Protein AF-A0A938WCP3-F1 (afdb_monomer_lite)

Sequence (92 aa):
RWDERLLIVEDGSCRLADGTLAGVTLPLLEGARRLAAWSGEPGRAIAAATVLPRRVLGDQRSVRELLLGRPLAETLRWHGQDEGQLRWQAAA

Structure (mmCIF, N/CA/C/O backbone):
data_AF-A0A938WCP3-F1
#
_entry.id   AF-A0A938WCP3-F1
#
loop_
_atom_site.group_PDB
_atom_site.id
_atom_site.type_symbol
_atom_site.label_atom_id
_atom_site.label_alt_id
_atom_site.label_comp_id
_atom_site.label_asym_id
_atom_site.label_entity_id
_atom_site.label_seq_id
_atom_site.pdbx_PDB_ins_code
_atom_site.Cartn_x
_atom_site.Cartn_y
_atom_site.Cartn_z
_atom_site.occupancy
_atom_site.B_iso_or_equiv
_atom_site.auth_seq_id
_atom_site.auth_comp_id
_atom_site.auth_asym_id
_atom_site.auth_atom_id
_atom_site.pdbx_PDB_model_num
ATOM 1 N N . ARG A 1 1 ? -11.638 -8.456 -27.414 1.00 78.25 1 ARG A N 1
ATOM 2 C CA . ARG A 1 1 ? -10.386 -9.234 -27.570 1.00 78.25 1 ARG A CA 1
ATOM 3 C C . ARG A 1 1 ? -9.397 -8.690 -26.553 1.00 78.25 1 ARG A C 1
ATOM 5 O O . ARG A 1 1 ? -9.337 -7.474 -26.421 1.00 78.25 1 ARG A O 1
ATOM 12 N N . TRP A 1 2 ? -8.743 -9.562 -25.792 1.00 83.19 2 TRP A N 1
ATOM 13 C CA . TRP A 1 2 ? -7.749 -9.170 -24.790 1.00 83.19 2 TRP A CA 1
ATOM 14 C C . TRP A 1 2 ? -6.381 -8.970 -25.441 1.00 83.19 2 TRP A C 1
ATOM 16 O O . TRP A 1 2 ? -6.156 -9.443 -26.553 1.00 83.19 2 TRP A O 1
ATOM 26 N N . ASP A 1 3 ? -5.514 -8.224 -24.767 1.00 86.94 3 ASP A N 1
ATOM 27 C CA . ASP A 1 3 ? -4.134 -8.015 -25.196 1.00 86.94 3 ASP A CA 1
ATOM 28 C C . ASP A 1 3 ? -3.341 -9.331 -25.107 1.00 86.94 3 ASP A C 1
ATOM 30 O O . ASP A 1 3 ? -3.515 -10.098 -24.162 1.00 86.94 3 ASP A O 1
ATOM 34 N N . GLU A 1 4 ? -2.495 -9.595 -26.101 1.00 91.88 4 GLU A N 1
ATOM 35 C CA . GLU A 1 4 ? -1.692 -10.823 -26.239 1.00 91.88 4 GLU A CA 1
ATOM 36 C C . GLU A 1 4 ? -0.189 -10.544 -26.064 1.00 91.88 4 GLU A C 1
ATOM 38 O O . GLU A 1 4 ? 0.637 -11.453 -26.166 1.00 91.88 4 GLU A O 1
ATOM 43 N N . ARG A 1 5 ? 0.193 -9.283 -25.818 1.00 92.56 5 ARG A N 1
ATOM 44 C CA . ARG A 1 5 ? 1.593 -8.903 -25.606 1.00 92.56 5 ARG A CA 1
ATOM 45 C C . ARG A 1 5 ? 2.148 -9.545 -24.332 1.00 92.56 5 ARG A C 1
ATOM 47 O O . ARG A 1 5 ? 1.496 -9.566 -23.291 1.00 92.56 5 ARG A O 1
ATOM 54 N N . LEU A 1 6 ? 3.390 -10.020 -24.415 1.00 93.00 6 LEU A N 1
ATOM 55 C CA . LEU A 1 6 ? 4.120 -10.574 -23.276 1.00 93.00 6 LEU A CA 1
ATOM 56 C C . LEU A 1 6 ? 4.582 -9.464 -22.323 1.00 93.00 6 LEU A C 1
ATOM 58 O O . LEU A 1 6 ? 5.012 -8.394 -22.762 1.00 93.00 6 LEU A O 1
ATOM 62 N N . LEU A 1 7 ? 4.540 -9.762 -21.025 1.00 94.94 7 LEU A N 1
ATOM 63 C CA . LEU A 1 7 ? 5.104 -8.932 -19.964 1.00 94.94 7 LEU A CA 1
ATOM 64 C C . LEU A 1 7 ? 6.337 -9.614 -19.372 1.00 94.94 7 LEU A C 1
ATOM 66 O O . LEU A 1 7 ? 6.262 -10.743 -18.891 1.00 94.94 7 LEU A O 1
ATOM 70 N N . ILE A 1 8 ? 7.456 -8.899 -19.388 1.00 96.75 8 ILE A N 1
ATOM 71 C CA . ILE A 1 8 ? 8.694 -9.249 -18.697 1.00 96.75 8 ILE A CA 1
ATOM 72 C C . ILE A 1 8 ? 8.589 -8.686 -17.281 1.00 96.75 8 ILE A C 1
ATOM 74 O O . ILE A 1 8 ? 8.341 -7.490 -17.112 1.00 96.75 8 ILE A O 1
ATOM 78 N N . VAL A 1 9 ? 8.740 -9.538 -16.267 1.00 96.69 9 VAL A N 1
ATOM 79 C CA . VAL A 1 9 ? 8.635 -9.147 -14.856 1.00 96.69 9 VAL A CA 1
ATOM 80 C C . VAL A 1 9 ? 9.978 -9.362 -14.177 1.00 96.69 9 VAL A C 1
ATOM 82 O O . VAL A 1 9 ? 10.412 -10.497 -14.010 1.00 96.69 9 VAL A O 1
ATOM 85 N N . GLU A 1 10 ? 10.606 -8.268 -13.757 1.00 95.31 10 GLU A N 1
ATOM 86 C CA . GLU A 1 10 ? 11.925 -8.263 -13.119 1.00 95.31 10 GLU A CA 1
ATOM 87 C C . GLU A 1 10 ? 11.917 -7.270 -11.952 1.00 95.31 10 GLU A C 1
ATOM 89 O O . GLU A 1 10 ? 11.473 -6.129 -12.100 1.00 95.31 10 GLU A O 1
ATOM 94 N N . ASP A 1 11 ? 12.345 -7.716 -10.766 1.00 91.44 11 ASP A N 1
ATOM 95 C CA . ASP A 1 11 ? 12.459 -6.904 -9.540 1.00 91.44 11 ASP A CA 1
ATOM 96 C C . ASP A 1 11 ? 11.228 -6.039 -9.205 1.00 91.44 11 ASP A C 1
ATOM 98 O O . ASP A 1 11 ? 11.315 -4.925 -8.680 1.00 91.44 11 ASP A O 1
ATOM 102 N N . GLY A 1 12 ? 10.038 -6.557 -9.509 1.00 92.19 12 GLY A N 1
ATOM 103 C CA . GLY A 1 12 ? 8.775 -5.871 -9.249 1.00 92.19 12 GLY A CA 1
ATOM 104 C C . GLY A 1 12 ? 8.328 -4.894 -10.341 1.00 92.19 12 GLY A C 1
ATOM 105 O O . GLY A 1 12 ? 7.257 -4.303 -10.203 1.00 92.19 1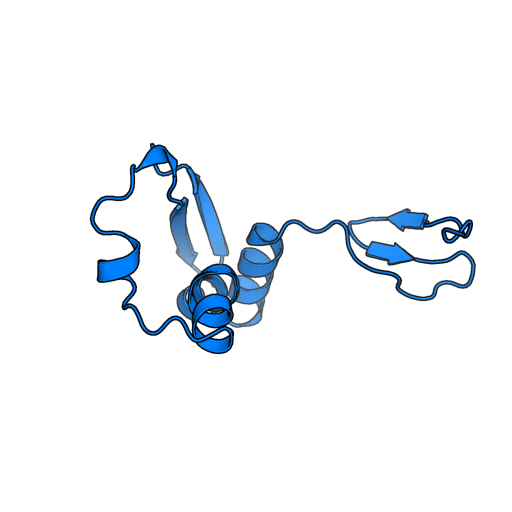2 GLY A O 1
ATOM 106 N N . SER A 1 13 ? 9.101 -4.718 -11.415 1.00 95.88 13 SER A N 1
ATOM 107 C CA . SER A 1 13 ? 8.736 -3.915 -12.588 1.00 95.88 13 SER A CA 1
ATOM 108 C C . SER A 1 13 ? 8.224 -4.807 -13.715 1.00 95.88 13 SER A C 1
ATOM 110 O O . SER A 1 13 ? 8.832 -5.830 -14.017 1.00 95.88 13 SER A O 1
ATOM 112 N N . CYS A 1 14 ? 7.138 -4.398 -14.370 1.00 97.25 14 CYS A N 1
ATOM 113 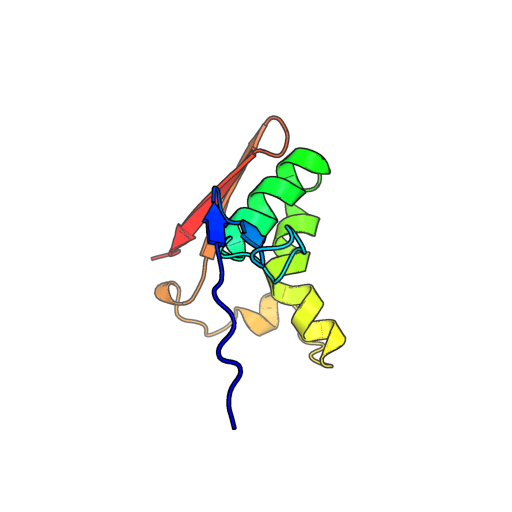C CA . CYS A 1 14 ? 6.610 -5.080 -15.549 1.00 97.25 14 CYS A CA 1
ATOM 114 C C . CYS A 1 14 ? 6.944 -4.268 -16.796 1.00 97.25 14 CYS A C 1
ATOM 116 O O . CYS A 1 14 ? 6.648 -3.072 -16.845 1.00 97.25 14 CYS A O 1
ATOM 118 N N . ARG A 1 15 ? 7.525 -4.893 -17.818 1.00 97.50 15 ARG A N 1
ATOM 119 C CA . ARG A 1 15 ? 7.886 -4.232 -19.077 1.00 97.50 15 ARG A CA 1
ATOM 120 C C . ARG A 1 15 ? 7.425 -5.025 -20.290 1.00 97.50 15 ARG A C 1
ATOM 122 O O . ARG A 1 15 ? 7.330 -6.246 -20.240 1.00 97.50 15 ARG A O 1
ATOM 129 N N . LEU A 1 16 ? 7.144 -4.327 -21.384 1.00 96.69 16 LEU A N 1
ATOM 130 C CA . LEU A 1 16 ? 6.976 -4.951 -22.697 1.00 96.69 16 LEU A CA 1
ATOM 131 C C . LEU A 1 16 ? 8.342 -5.332 -23.284 1.00 96.69 16 LEU A C 1
ATOM 133 O O . LEU A 1 16 ? 9.386 -4.906 -22.788 1.00 96.69 16 LEU A O 1
ATOM 137 N N . ALA A 1 17 ? 8.331 -6.100 -24.375 1.00 95.25 17 ALA A N 1
ATOM 138 C CA . ALA A 1 17 ? 9.548 -6.538 -25.064 1.00 95.25 17 ALA A CA 1
ATOM 139 C C . ALA A 1 17 ? 10.421 -5.380 -25.589 1.00 95.25 17 ALA A C 1
ATOM 141 O O . ALA A 1 17 ? 11.627 -5.544 -25.736 1.00 95.25 17 ALA A O 1
ATOM 142 N N . ASP A 1 18 ? 9.831 -4.209 -25.841 1.00 95.44 18 ASP A N 1
ATOM 143 C CA . ASP A 1 18 ? 10.554 -2.996 -26.246 1.00 95.44 18 ASP A CA 1
ATOM 144 C C . ASP A 1 18 ? 11.118 -2.186 -25.058 1.00 95.44 18 ASP A C 1
ATOM 146 O O . ASP A 1 18 ? 11.716 -1.129 -25.252 1.00 95.44 18 ASP A O 1
ATOM 150 N N . GLY A 1 19 ? 10.935 -2.667 -23.823 1.00 95.50 19 GLY A N 1
ATOM 151 C CA . GLY A 1 19 ? 11.394 -2.022 -22.592 1.00 95.50 19 GLY A CA 1
ATOM 152 C C . GLY A 1 19 ? 10.394 -1.046 -21.960 1.00 95.50 19 GLY A C 1
ATOM 153 O O . GLY A 1 19 ? 10.638 -0.566 -20.843 1.00 95.50 19 GLY A O 1
ATOM 154 N N . THR A 1 20 ? 9.255 -0.774 -22.607 1.00 96.31 20 THR A N 1
ATOM 155 C CA . THR A 1 20 ? 8.215 0.128 -22.082 1.00 96.31 20 THR A CA 1
ATOM 156 C C . THR A 1 20 ? 7.691 -0.366 -20.734 1.00 96.31 20 THR A C 1
ATOM 158 O O . THR A 1 20 ? 7.302 -1.526 -20.614 1.00 96.31 20 THR A O 1
ATOM 161 N N . LEU A 1 21 ? 7.636 0.509 -19.720 1.00 96.88 21 LEU A N 1
ATOM 162 C CA . LEU A 1 21 ? 7.046 0.179 -18.418 1.00 96.88 21 LEU A CA 1
ATOM 163 C C . LEU A 1 21 ? 5.531 -0.027 -18.562 1.00 96.88 21 LEU A C 1
ATOM 165 O O . LEU A 1 21 ? 4.811 0.868 -18.995 1.00 96.88 21 LEU A O 1
ATOM 169 N N . ALA A 1 22 ? 5.057 -1.197 -18.151 1.00 95.94 22 ALA A N 1
ATOM 170 C CA . ALA A 1 22 ? 3.677 -1.647 -18.289 1.00 95.94 22 ALA A CA 1
ATOM 171 C C . ALA A 1 22 ? 3.107 -2.149 -16.951 1.00 95.94 22 ALA A C 1
ATOM 173 O O . ALA A 1 22 ? 2.350 -3.116 -16.892 1.00 95.94 22 ALA A O 1
ATOM 174 N N . GLY A 1 23 ? 3.486 -1.478 -15.863 1.00 95.00 23 GLY A N 1
ATOM 175 C CA . GLY A 1 23 ? 2.999 -1.745 -14.515 1.00 95.00 23 GLY A CA 1
ATOM 176 C C . GLY A 1 23 ? 4.088 -2.219 -13.561 1.00 95.00 23 GLY A C 1
ATOM 177 O O . GLY A 1 23 ? 5.281 -2.187 -13.863 1.00 95.00 23 GLY A O 1
ATOM 178 N N . VAL A 1 24 ? 3.651 -2.636 -12.378 1.00 96.44 24 VAL A N 1
ATOM 179 C CA . VAL A 1 24 ? 4.500 -3.156 -11.306 1.00 96.44 24 VAL A CA 1
ATOM 180 C C . VAL A 1 24 ? 3.794 -4.324 -10.628 1.00 96.44 24 VAL A C 1
ATOM 182 O O . VAL A 1 24 ? 2.567 -4.351 -10.555 1.00 96.44 24 VAL A O 1
ATOM 185 N N . THR A 1 25 ? 4.565 -5.262 -10.087 1.00 95.69 25 THR A N 1
ATOM 186 C CA . THR A 1 25 ? 4.069 -6.305 -9.172 1.00 95.69 25 THR A CA 1
ATOM 187 C C . THR A 1 25 ? 4.369 -5.978 -7.708 1.00 95.69 25 THR A C 1
ATOM 189 O O . THR A 1 25 ? 4.176 -6.812 -6.824 1.00 95.69 25 THR A O 1
ATOM 192 N N . LEU A 1 26 ? 4.827 -4.752 -7.430 1.00 94.56 26 LEU A N 1
ATOM 193 C CA . LEU A 1 26 ? 5.141 -4.308 -6.080 1.00 94.56 26 LEU A CA 1
ATOM 194 C C . LEU A 1 26 ? 3.871 -4.229 -5.208 1.00 94.56 26 LEU A C 1
ATOM 196 O O . LEU A 1 26 ? 2.933 -3.514 -5.569 1.00 94.56 26 LEU A O 1
ATOM 200 N N . PRO A 1 27 ? 3.833 -4.888 -4.034 1.00 94.62 27 PRO A N 1
ATOM 201 C CA . PRO A 1 27 ? 2.697 -4.787 -3.125 1.00 94.62 27 PRO A CA 1
ATOM 202 C C . PRO A 1 27 ? 2.499 -3.363 -2.591 1.00 94.62 27 PRO A C 1
ATOM 204 O O . PRO A 1 27 ? 3.462 -2.660 -2.281 1.00 94.62 27 PRO A O 1
ATOM 207 N N . LEU A 1 28 ? 1.242 -2.963 -2.380 1.00 96.00 28 LEU A N 1
ATOM 208 C CA . LEU A 1 28 ? 0.881 -1.622 -1.899 1.00 96.00 28 LEU A CA 1
ATOM 209 C C . LEU A 1 28 ? 1.633 -1.211 -0.617 1.00 96.00 28 LEU A C 1
ATOM 211 O O . LEU A 1 28 ? 2.135 -0.091 -0.519 1.00 96.00 28 LEU A O 1
ATOM 215 N N . LEU A 1 29 ? 1.736 -2.120 0.360 1.00 96.06 29 LEU A N 1
ATOM 216 C CA . LEU A 1 29 ? 2.384 -1.835 1.647 1.00 96.06 29 LEU A CA 1
ATOM 217 C C . LEU A 1 29 ? 3.910 -1.722 1.534 1.00 96.06 29 LEU A C 1
ATOM 219 O O . LEU A 1 29 ? 4.526 -1.017 2.330 1.00 96.06 29 LEU A O 1
ATOM 223 N N . GLU A 1 30 ? 4.514 -2.352 0.525 1.00 95.69 30 GLU A N 1
ATOM 224 C CA . GLU A 1 30 ? 5.929 -2.145 0.211 1.00 95.69 30 GLU A CA 1
ATOM 225 C C . GLU A 1 30 ? 6.151 -0.760 -0.414 1.00 95.69 30 GLU A C 1
ATOM 227 O O . GLU A 1 30 ? 7.113 -0.073 -0.074 1.00 95.69 30 GLU A O 1
ATOM 232 N N . GLY A 1 31 ? 5.205 -0.281 -1.230 1.00 95.50 31 GLY A N 1
ATOM 233 C CA . GLY A 1 31 ? 5.181 1.108 -1.695 1.00 95.50 31 GLY A CA 1
ATOM 234 C C . GLY A 1 31 ? 5.157 2.119 -0.541 1.00 95.50 31 GLY A C 1
ATOM 235 O O . GLY A 1 31 ? 5.949 3.062 -0.536 1.00 95.50 31 GLY A O 1
ATOM 236 N N . ALA A 1 32 ? 4.320 1.893 0.480 1.00 96.81 32 ALA A N 1
ATOM 237 C CA . ALA A 1 32 ? 4.289 2.736 1.682 1.00 96.81 32 ALA A CA 1
ATOM 238 C C . ALA A 1 32 ? 5.633 2.725 2.432 1.00 96.81 32 ALA A C 1
ATOM 240 O O . ALA A 1 32 ? 6.115 3.770 2.866 1.00 96.81 32 ALA A O 1
ATOM 241 N N . ARG A 1 33 ? 6.272 1.556 2.543 1.00 96.00 33 ARG A N 1
ATOM 242 C CA . ARG A 1 33 ? 7.588 1.393 3.172 1.00 96.00 33 ARG A CA 1
ATOM 243 C C . ARG A 1 33 ? 8.683 2.191 2.465 1.00 96.00 33 ARG A C 1
ATOM 245 O O . ARG A 1 33 ? 9.429 2.918 3.115 1.00 96.00 33 ARG A O 1
ATOM 252 N N . ARG A 1 34 ? 8.760 2.073 1.136 1.00 95.31 34 ARG A N 1
ATOM 253 C CA . ARG A 1 34 ? 9.739 2.800 0.314 1.00 95.31 34 ARG A CA 1
ATOM 254 C C . ARG A 1 34 ? 9.501 4.303 0.370 1.00 95.31 34 ARG A C 1
ATOM 256 O O . ARG A 1 34 ? 10.448 5.057 0.555 1.00 95.31 34 ARG A O 1
ATOM 263 N N . LEU A 1 35 ? 8.239 4.732 0.291 1.00 96.25 35 LEU A N 1
ATOM 264 C CA . LEU A 1 35 ? 7.884 6.144 0.394 1.00 96.25 35 LEU A CA 1
ATOM 265 C C . LEU A 1 35 ? 8.259 6.728 1.761 1.00 96.25 35 LEU A C 1
ATOM 267 O O . LEU A 1 35 ? 8.774 7.841 1.810 1.00 96.25 35 LEU A O 1
ATOM 271 N N . ALA A 1 36 ? 8.050 5.991 2.855 1.00 95.62 36 ALA A N 1
ATOM 272 C CA . ALA A 1 36 ? 8.467 6.415 4.192 1.00 95.62 36 ALA A CA 1
ATOM 273 C C . ALA A 1 36 ? 9.988 6.621 4.274 1.00 95.62 36 ALA A C 1
ATOM 275 O O . ALA A 1 36 ? 10.428 7.673 4.727 1.00 95.62 36 ALA A O 1
ATOM 276 N N . ALA A 1 37 ? 10.772 5.668 3.761 1.00 94.62 37 ALA A N 1
ATOM 277 C CA . ALA A 1 37 ? 12.231 5.762 3.738 1.00 94.62 37 ALA A CA 1
ATOM 278 C C . ALA A 1 37 ? 12.735 6.917 2.852 1.00 94.62 37 ALA A C 1
ATOM 280 O O . ALA A 1 37 ? 13.672 7.613 3.220 1.00 94.62 37 ALA A O 1
ATOM 281 N N . TRP A 1 38 ? 12.108 7.153 1.695 1.00 94.81 38 TRP A N 1
ATOM 282 C CA . TRP A 1 38 ? 12.499 8.241 0.789 1.00 94.81 38 TRP A CA 1
ATOM 283 C C . TRP A 1 38 ? 12.124 9.627 1.306 1.00 94.81 38 TRP A C 1
ATOM 285 O O . TRP A 1 38 ? 12.851 10.586 1.070 1.00 94.81 38 TRP A O 1
ATOM 295 N N . SER A 1 39 ? 10.967 9.746 1.957 1.00 94.06 39 SER A N 1
ATOM 296 C CA . SER A 1 39 ? 10.433 11.040 2.394 1.00 94.06 39 SER A CA 1
ATOM 297 C C . SER A 1 39 ? 10.812 11.416 3.823 1.00 94.06 39 SER A C 1
ATOM 299 O O . SER A 1 39 ? 10.701 12.586 4.171 1.00 94.06 39 SER A O 1
ATOM 301 N N . GLY A 1 40 ? 11.192 10.449 4.662 1.00 92.94 40 GLY A N 1
ATOM 302 C CA . GLY A 1 40 ? 11.316 10.646 6.108 1.00 92.94 40 GLY A CA 1
ATOM 303 C C . GLY A 1 40 ? 9.970 10.827 6.827 1.00 92.94 40 GLY A C 1
ATOM 304 O O . GLY A 1 40 ? 9.951 11.117 8.017 1.00 92.94 40 GLY A O 1
ATOM 305 N N . GLU A 1 41 ? 8.839 10.633 6.137 1.00 93.88 41 GLU A N 1
ATOM 306 C CA . GLU A 1 41 ? 7.490 10.955 6.623 1.00 93.88 41 GLU A CA 1
ATOM 307 C C . GLU A 1 41 ? 6.603 9.692 6.719 1.00 93.88 41 GLU A C 1
ATOM 309 O O . GLU A 1 41 ? 5.666 9.510 5.925 1.00 93.88 41 GLU A O 1
ATOM 314 N N . PRO A 1 42 ? 6.843 8.785 7.689 1.00 94.25 42 PRO A N 1
ATOM 315 C CA . PRO A 1 42 ? 6.147 7.498 7.765 1.00 94.25 42 PRO A CA 1
ATOM 316 C C . PRO A 1 42 ? 4.626 7.645 7.905 1.00 94.25 42 PRO A C 1
ATOM 318 O O . PRO A 1 42 ? 3.872 6.904 7.275 1.00 94.25 42 PRO A O 1
ATOM 321 N N . GLY A 1 43 ? 4.152 8.640 8.663 1.00 93.88 43 GLY A N 1
ATOM 322 C CA . GLY A 1 43 ? 2.718 8.903 8.815 1.00 93.88 43 GLY A CA 1
ATOM 323 C C . GLY A 1 43 ? 2.040 9.277 7.493 1.00 93.88 43 GLY A C 1
ATOM 324 O O . GLY A 1 43 ? 0.955 8.776 7.186 1.00 93.88 43 GLY A O 1
ATOM 325 N N . ARG A 1 44 ? 2.696 10.104 6.667 1.00 95.69 44 ARG A N 1
ATOM 326 C CA . ARG A 1 44 ? 2.173 10.483 5.345 1.00 95.69 44 ARG A CA 1
ATOM 327 C C . ARG A 1 44 ? 2.208 9.311 4.372 1.00 95.69 44 ARG A C 1
ATOM 329 O O . ARG A 1 44 ? 1.259 9.143 3.608 1.00 95.69 44 ARG A O 1
ATOM 336 N N . ALA A 1 45 ? 3.244 8.479 4.437 1.00 96.81 45 ALA A N 1
ATOM 337 C CA . ALA A 1 45 ? 3.355 7.285 3.609 1.00 96.81 45 ALA A CA 1
ATOM 338 C C . ALA A 1 45 ? 2.263 6.244 3.924 1.00 96.81 45 ALA A C 1
ATOM 340 O O . ALA A 1 45 ? 1.607 5.746 3.008 1.00 96.81 45 ALA A O 1
ATOM 341 N N . ILE A 1 46 ? 1.985 5.981 5.210 1.00 96.38 46 ILE A N 1
ATOM 342 C CA . ILE A 1 46 ? 0.855 5.132 5.628 1.00 96.38 46 ILE A CA 1
ATOM 343 C C . ILE A 1 46 ? -0.463 5.728 5.129 1.00 96.38 46 ILE A C 1
ATOM 345 O O . ILE A 1 46 ? -1.302 5.011 4.579 1.00 96.38 46 ILE A O 1
ATOM 349 N N . ALA A 1 47 ? -0.654 7.040 5.293 1.00 96.38 47 ALA A N 1
ATOM 350 C CA . ALA A 1 47 ? -1.884 7.708 4.884 1.00 96.38 47 ALA A CA 1
ATOM 351 C C . ALA A 1 47 ? -2.122 7.613 3.367 1.00 96.38 47 ALA A C 1
ATOM 353 O O . ALA A 1 47 ? -3.257 7.374 2.948 1.00 96.38 47 ALA A O 1
ATOM 354 N N . ALA A 1 48 ? -1.066 7.736 2.556 1.00 97.25 48 ALA A N 1
ATOM 355 C CA . ALA A 1 48 ? -1.122 7.604 1.100 1.00 97.25 48 ALA A CA 1
ATOM 356 C C . ALA A 1 48 ? -1.603 6.219 0.640 1.00 97.25 48 ALA A C 1
ATOM 358 O O . ALA A 1 48 ? -2.343 6.128 -0.335 1.00 97.25 48 ALA A O 1
ATOM 359 N N . ALA A 1 49 ? -1.255 5.157 1.370 1.00 96.56 49 ALA A N 1
ATOM 360 C CA . ALA A 1 49 ? -1.695 3.794 1.073 1.00 96.56 49 ALA A CA 1
ATOM 361 C C . ALA A 1 49 ? -3.044 3.409 1.715 1.00 96.56 49 ALA A C 1
ATOM 363 O O . ALA A 1 49 ? -3.551 2.321 1.452 1.00 96.56 49 ALA A O 1
ATOM 364 N N . THR A 1 50 ? -3.629 4.256 2.573 1.00 95.00 50 THR A N 1
ATOM 365 C CA . THR A 1 50 ? -4.817 3.896 3.370 1.00 95.00 50 THR A CA 1
ATOM 366 C C . THR A 1 50 ? -5.947 4.917 3.261 1.00 95.00 50 THR A C 1
ATOM 368 O O . THR A 1 50 ? -6.933 4.684 2.565 1.00 95.00 50 THR A O 1
ATOM 371 N N . VAL A 1 51 ? -5.846 6.043 3.966 1.00 95.81 51 VAL A N 1
ATOM 372 C CA . VAL A 1 51 ? -6.964 6.976 4.175 1.00 95.81 51 VAL A CA 1
ATOM 373 C C . VAL A 1 51 ? -7.061 8.055 3.102 1.00 95.81 51 VAL A C 1
ATOM 375 O O . VAL A 1 51 ? -8.165 8.501 2.799 1.00 95.81 51 VAL A O 1
ATOM 378 N N . LEU A 1 52 ? -5.947 8.466 2.489 1.00 96.81 52 LEU A N 1
ATOM 379 C CA . LEU A 1 52 ? -5.970 9.507 1.456 1.00 96.81 52 LEU A CA 1
ATOM 380 C C . LEU A 1 52 ? -6.719 9.068 0.187 1.00 96.81 52 LEU A C 1
ATOM 382 O O . LEU A 1 52 ? -7.550 9.851 -0.272 1.00 96.81 52 LEU A O 1
ATOM 386 N N . PRO A 1 53 ? -6.549 7.835 -0.338 1.00 97.44 53 PRO A N 1
ATOM 387 C CA . PRO A 1 53 ? -7.346 7.375 -1.476 1.00 97.44 53 PRO A CA 1
ATOM 388 C C . PRO A 1 53 ? -8.853 7.401 -1.191 1.00 97.44 53 PRO A C 1
ATOM 390 O O . PRO A 1 53 ? -9.638 7.792 -2.047 1.00 97.44 53 PRO A O 1
ATOM 393 N N . ARG A 1 54 ? -9.270 7.063 0.037 1.00 96.19 54 ARG A N 1
ATOM 394 C CA . ARG A 1 54 ? -10.687 7.102 0.442 1.00 96.19 54 ARG A CA 1
ATOM 395 C C . ARG A 1 54 ? -11.256 8.516 0.413 1.00 96.19 54 ARG A C 1
ATOM 397 O O . ARG A 1 54 ? -12.359 8.710 -0.087 1.00 96.19 54 ARG A O 1
ATOM 404 N N . ARG A 1 55 ? -10.484 9.498 0.885 1.00 96.44 55 ARG A N 1
ATOM 405 C CA . ARG A 1 55 ? -10.873 10.917 0.854 1.00 96.44 55 ARG A CA 1
ATOM 406 C C . ARG A 1 55 ? -11.042 11.437 -0.566 1.00 96.44 55 ARG A C 1
ATOM 408 O O . ARG A 1 55 ? -12.008 12.142 -0.832 1.00 96.44 55 ARG A O 1
ATOM 415 N N . VAL A 1 56 ? -10.140 11.058 -1.476 1.00 97.62 56 VAL A N 1
ATOM 416 C CA . VAL A 1 56 ? -10.255 11.395 -2.907 1.00 97.62 56 VAL A CA 1
ATOM 417 C C . VAL A 1 56 ? -11.537 10.809 -3.507 1.00 97.62 56 VAL A C 1
ATOM 419 O O . VAL A 1 56 ? -12.171 11.447 -4.339 1.00 97.62 56 VAL A O 1
ATOM 422 N N . LEU A 1 57 ? -11.960 9.635 -3.034 1.00 97.88 57 LEU A N 1
ATOM 423 C CA . LEU A 1 57 ? -13.211 8.981 -3.429 1.00 97.88 57 LEU A CA 1
ATOM 424 C C . LEU A 1 57 ? -14.448 9.464 -2.642 1.00 97.88 57 LEU A C 1
ATOM 426 O O . LEU A 1 57 ? -15.519 8.876 -2.772 1.00 97.88 57 LEU A O 1
ATOM 430 N N . GLY A 1 58 ? -14.324 10.525 -1.839 1.00 97.62 58 GLY A N 1
ATOM 431 C CA . GLY A 1 58 ? -15.445 11.179 -1.158 1.00 97.62 58 GLY A CA 1
ATOM 432 C C . GLY A 1 58 ? -15.733 10.709 0.271 1.00 97.62 58 GLY A C 1
ATOM 433 O O . GLY A 1 58 ? -16.613 11.274 0.916 1.00 97.62 58 GLY A O 1
ATOM 434 N N . ASP A 1 59 ? -14.993 9.743 0.817 1.00 97.06 59 ASP A N 1
ATOM 435 C CA . ASP A 1 59 ? -15.167 9.302 2.207 1.00 97.06 59 ASP A CA 1
ATOM 436 C C . ASP A 1 59 ? -14.514 10.294 3.185 1.00 97.06 59 ASP A C 1
ATOM 438 O O . ASP A 1 59 ? -13.288 10.422 3.236 1.00 97.06 59 ASP A O 1
ATOM 442 N N . GLN A 1 60 ? -15.336 11.000 3.964 1.00 95.38 60 GLN A N 1
ATOM 443 C CA . GLN A 1 60 ? -14.891 12.046 4.898 1.00 95.38 60 GLN A CA 1
ATOM 444 C C . GLN A 1 60 ? -14.753 11.569 6.348 1.00 95.38 60 GLN A C 1
ATOM 446 O O . GLN A 1 60 ? -14.441 12.371 7.228 1.00 95.38 60 GLN A O 1
ATOM 451 N N . ARG A 1 61 ? -14.970 10.277 6.620 1.00 96.19 61 ARG A N 1
ATOM 452 C CA . ARG A 1 61 ? -14.815 9.732 7.973 1.00 96.19 61 ARG A CA 1
ATOM 453 C C . ARG A 1 61 ? -13.382 9.916 8.475 1.00 96.19 61 ARG A C 1
ATOM 455 O O . ARG A 1 61 ? -12.399 9.714 7.756 1.00 96.19 61 ARG A O 1
ATOM 462 N N . SER A 1 62 ? -13.257 10.272 9.745 1.00 94.94 62 SER A N 1
ATOM 463 C CA . SER A 1 62 ? -11.992 10.287 10.469 1.00 94.94 62 SER A CA 1
ATOM 464 C C . SER A 1 62 ? -11.408 8.876 10.594 1.00 94.94 62 SER A C 1
ATOM 466 O O . SER A 1 62 ? -12.108 7.868 10.503 1.00 94.94 62 SER A O 1
ATOM 468 N N . VAL A 1 63 ? -10.103 8.783 10.874 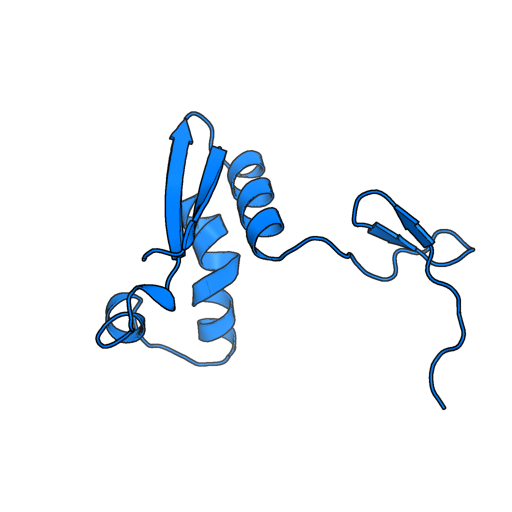1.00 92.00 63 VAL A N 1
ATOM 469 C CA . VAL A 1 63 ? -9.440 7.488 11.121 1.00 92.00 63 VAL A CA 1
ATOM 470 C C . VAL A 1 63 ? -10.116 6.733 12.266 1.00 92.00 63 VAL A C 1
ATOM 472 O O . VAL A 1 63 ? -10.304 5.525 12.180 1.00 92.00 63 VAL A O 1
ATOM 475 N N . ARG A 1 64 ? -10.538 7.450 13.315 1.00 94.50 64 ARG A N 1
ATOM 476 C CA . ARG A 1 64 ? -11.256 6.859 14.446 1.00 94.50 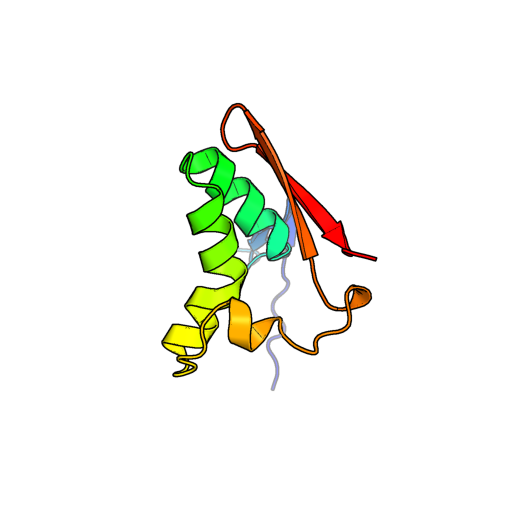64 ARG A CA 1
ATOM 477 C C . ARG A 1 64 ? -12.573 6.232 13.994 1.00 94.50 64 ARG A C 1
ATOM 479 O O . ARG A 1 64 ? -12.817 5.078 14.314 1.00 94.50 64 ARG A O 1
ATOM 486 N N . GLU A 1 65 ? -13.386 6.953 13.229 1.00 95.88 65 GLU A N 1
ATOM 487 C CA . GLU A 1 65 ? -14.661 6.436 12.708 1.00 95.88 65 GLU A CA 1
ATOM 488 C C . GLU A 1 65 ? -14.472 5.245 11.762 1.00 95.88 65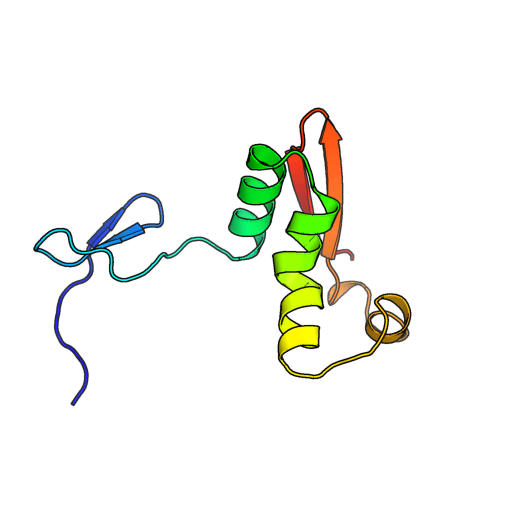 GLU A C 1
ATOM 490 O O . GLU A 1 65 ? -15.309 4.350 11.736 1.00 95.88 65 GLU A O 1
ATOM 495 N N . LEU A 1 66 ? -13.365 5.199 11.014 1.00 93.50 66 LEU A N 1
ATOM 496 C CA . LEU A 1 66 ? -13.034 4.062 10.151 1.00 93.50 66 LEU A CA 1
ATOM 497 C C . LEU A 1 66 ? -12.611 2.807 10.930 1.00 93.50 66 LEU A C 1
ATOM 499 O O . LEU A 1 66 ? -12.794 1.698 10.425 1.00 93.50 66 LEU A O 1
ATOM 503 N N . LEU A 1 67 ? -12.025 2.977 12.120 1.00 93.00 67 LEU A N 1
ATOM 504 C CA . LEU A 1 67 ? -11.508 1.886 12.952 1.00 93.00 67 LEU A CA 1
ATOM 505 C C . LEU A 1 67 ? -12.506 1.400 14.009 1.00 93.00 67 LEU A C 1
ATOM 507 O O . LEU A 1 67 ? -12.460 0.233 14.394 1.00 93.00 67 LEU A O 1
ATOM 511 N N . LEU A 1 68 ? -13.399 2.263 14.500 1.00 95.62 68 LEU A N 1
ATOM 512 C CA . LEU A 1 68 ? -14.396 1.878 15.499 1.00 95.62 68 LEU A CA 1
ATOM 513 C C . LEU A 1 68 ? -15.288 0.746 14.965 1.00 95.62 68 LEU A C 1
ATOM 515 O O . LEU A 1 68 ? -15.876 0.850 13.893 1.00 95.62 68 LEU A O 1
ATOM 519 N N . GLY A 1 69 ? -15.377 -0.346 15.729 1.00 95.12 69 GLY A N 1
ATOM 520 C CA . GLY A 1 69 ? -16.154 -1.534 15.363 1.00 95.12 69 GLY A CA 1
ATOM 521 C C . GLY A 1 69 ? -15.468 -2.485 14.375 1.00 95.12 69 GLY A C 1
ATOM 522 O O . GLY A 1 69 ? -16.055 -3.511 14.042 1.00 95.12 69 GLY A O 1
ATOM 523 N N . ARG A 1 70 ? -14.239 -2.196 13.916 1.00 95.00 70 ARG A N 1
ATOM 524 C CA . ARG A 1 70 ? -13.479 -3.119 13.061 1.00 95.00 70 ARG A CA 1
ATOM 525 C C . ARG A 1 70 ? -12.828 -4.240 13.876 1.00 95.00 70 ARG A C 1
ATOM 527 O O . ARG A 1 70 ? -12.180 -3.943 14.882 1.00 95.00 70 ARG A O 1
ATOM 534 N N . PRO A 1 71 ? -12.928 -5.509 13.436 1.00 96.19 71 PRO A N 1
ATOM 535 C CA . PRO A 1 71 ? -12.131 -6.587 14.005 1.00 96.19 71 PRO A CA 1
ATOM 536 C C . PRO A 1 71 ? -10.640 -6.278 13.870 1.00 96.19 71 PRO A C 1
ATOM 538 O O . PRO A 1 71 ? -10.182 -5.863 12.807 1.00 96.19 71 PRO A O 1
ATOM 541 N N . LEU A 1 72 ? -9.863 -6.521 14.926 1.00 94.12 72 LEU A N 1
ATOM 542 C CA . LEU A 1 72 ? -8.430 -6.216 14.921 1.00 94.12 72 LEU A CA 1
ATOM 543 C C . LEU A 1 72 ? -7.683 -6.993 13.818 1.00 94.12 72 LEU A C 1
ATOM 545 O O . LEU A 1 72 ? -6.801 -6.433 13.174 1.00 94.12 72 LEU A O 1
ATOM 549 N N . ALA A 1 73 ? -8.105 -8.227 13.526 1.00 95.50 73 ALA A N 1
ATOM 550 C CA . ALA A 1 73 ? -7.572 -9.054 12.438 1.00 95.50 73 ALA A CA 1
ATOM 551 C C . ALA A 1 73 ? -7.764 -8.446 11.029 1.00 95.50 73 ALA A C 1
ATOM 553 O O . ALA A 1 73 ? -7.032 -8.791 10.107 1.00 95.50 73 ALA A O 1
ATOM 554 N N . GLU A 1 74 ? -8.704 -7.510 10.853 1.00 94.38 74 GLU A N 1
ATOM 555 C CA . GLU A 1 74 ? -8.915 -6.772 9.596 1.00 94.38 74 GLU A CA 1
ATOM 556 C C . GLU A 1 74 ? -8.103 -5.464 9.532 1.00 94.38 74 GLU A C 1
ATOM 558 O O . GLU A 1 74 ? -8.275 -4.654 8.618 1.00 94.38 74 GLU A O 1
ATOM 563 N N . THR A 1 75 ? -7.229 -5.219 10.510 1.00 95.25 75 THR A N 1
ATOM 564 C CA . THR A 1 75 ? -6.426 -3.995 10.602 1.00 95.25 75 THR A CA 1
ATOM 565 C C . THR A 1 75 ? -4.930 -4.292 10.583 1.00 95.25 75 THR A C 1
ATOM 567 O O . THR A 1 75 ? -4.476 -5.397 10.882 1.00 95.25 75 THR A O 1
ATOM 570 N N . LEU A 1 76 ? -4.147 -3.276 10.223 1.00 94.81 76 LEU A N 1
ATOM 571 C CA . LEU A 1 76 ? -2.690 -3.348 10.192 1.00 94.81 76 LEU A CA 1
ATOM 572 C C . LEU A 1 76 ? -2.098 -2.690 11.435 1.00 94.81 76 LEU A C 1
ATOM 574 O O . LEU A 1 76 ? -2.505 -1.592 11.819 1.00 94.81 76 LEU A O 1
ATOM 578 N N . ARG A 1 77 ? -1.079 -3.327 12.015 1.00 95.00 77 ARG A N 1
ATOM 579 C CA . ARG A 1 77 ? -0.212 -2.718 13.023 1.00 95.00 77 ARG A CA 1
ATOM 580 C C . ARG A 1 77 ? 1.092 -2.289 12.371 1.00 95.00 77 ARG A C 1
ATOM 582 O O . ARG A 1 77 ? 1.859 -3.127 11.902 1.00 95.00 77 ARG A O 1
ATOM 589 N N . TRP A 1 78 ? 1.331 -0.985 12.379 1.00 94.81 78 TRP A N 1
ATOM 590 C CA . TRP A 1 78 ? 2.559 -0.375 11.886 1.00 94.81 78 TRP A CA 1
ATOM 591 C C . TRP A 1 78 ? 3.561 -0.184 13.020 1.00 94.81 78 TRP A C 1
ATOM 593 O O . TRP A 1 78 ? 3.184 0.198 14.126 1.00 94.81 78 TRP A O 1
ATOM 603 N N . HIS A 1 79 ? 4.833 -0.418 12.721 1.00 94.00 79 HIS A N 1
ATOM 604 C CA . HIS A 1 79 ? 5.960 -0.203 13.622 1.00 94.00 79 HIS A CA 1
ATOM 605 C C . HIS A 1 79 ? 6.974 0.694 12.919 1.00 94.00 79 HIS A C 1
ATOM 607 O O . HIS A 1 79 ? 7.407 0.378 11.809 1.00 94.00 79 HIS A O 1
ATOM 613 N N . GLY A 1 80 ? 7.325 1.814 13.544 1.00 89.12 80 GLY A N 1
ATOM 614 C CA . GLY A 1 80 ? 8.392 2.693 13.070 1.00 89.12 80 GLY A CA 1
ATOM 615 C C . GLY A 1 80 ? 9.717 2.346 13.741 1.00 89.12 80 GLY A C 1
ATOM 616 O O . GLY A 1 80 ? 9.740 2.018 14.926 1.00 89.12 80 GLY A O 1
ATOM 617 N N . GLN A 1 81 ? 10.803 2.422 12.984 1.00 76.56 81 GLN A N 1
ATOM 618 C CA . GLN A 1 81 ? 12.159 2.552 13.512 1.00 76.56 81 GLN A CA 1
ATOM 619 C C . GLN A 1 81 ? 12.724 3.917 13.102 1.00 76.56 81 GLN A C 1
ATOM 621 O O . GLN A 1 81 ? 12.059 4.682 12.394 1.00 76.56 81 GLN A O 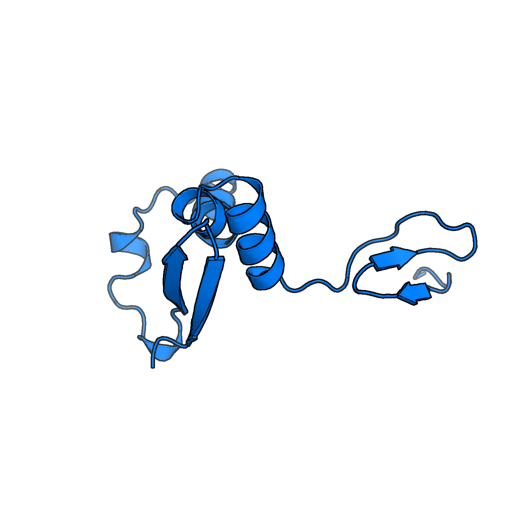1
ATOM 626 N N . ASP A 1 82 ? 13.944 4.212 13.540 1.00 75.19 82 ASP A N 1
ATOM 627 C CA . ASP A 1 82 ? 14.669 5.407 13.120 1.00 75.19 82 ASP A CA 1
ATOM 628 C C . ASP A 1 82 ? 14.790 5.480 11.580 1.00 75.19 82 ASP A C 1
ATOM 630 O O . ASP A 1 82 ? 14.684 4.474 10.870 1.00 75.19 82 ASP A O 1
ATOM 634 N N . GLU A 1 83 ? 14.969 6.696 11.053 1.00 71.50 83 GLU A N 1
ATOM 635 C CA . GLU A 1 83 ? 15.239 6.962 9.624 1.00 71.50 83 GLU A CA 1
ATOM 636 C C . GLU A 1 83 ? 14.108 6.570 8.645 1.00 71.50 83 GLU A C 1
ATOM 638 O O . GLU A 1 83 ? 14.345 6.252 7.481 1.00 71.50 83 GLU A O 1
ATOM 643 N N . GLY A 1 84 ? 12.846 6.587 9.088 1.00 73.75 84 GLY A N 1
ATOM 644 C CA . GLY A 1 84 ? 11.700 6.334 8.200 1.00 73.75 84 GLY A CA 1
ATOM 645 C C . GLY A 1 84 ? 11.527 4.861 7.812 1.00 73.75 84 GLY A C 1
ATOM 646 O O . GLY A 1 84 ? 10.705 4.535 6.951 1.00 73.75 84 GLY A O 1
ATOM 647 N N . GLN A 1 85 ? 12.255 3.950 8.466 1.00 87.06 85 GLN A N 1
ATOM 648 C CA . GLN A 1 85 ? 12.079 2.517 8.277 1.00 87.06 85 GLN A CA 1
ATOM 649 C C . GLN A 1 85 ? 10.764 2.053 8.902 1.00 87.06 85 GLN A C 1
ATOM 651 O O . GLN A 1 85 ? 10.585 2.012 10.120 1.00 87.06 85 GLN A O 1
ATOM 656 N N . LEU A 1 86 ? 9.835 1.662 8.036 1.00 94.06 86 LEU A N 1
ATOM 657 C CA . LEU A 1 86 ? 8.506 1.222 8.426 1.00 94.06 86 LEU A CA 1
ATOM 658 C C . LEU A 1 86 ? 8.395 -0.307 8.338 1.00 94.06 86 LEU A C 1
ATOM 660 O O . LEU A 1 86 ? 8.920 -0.923 7.409 1.00 94.06 86 LEU A O 1
ATOM 664 N N . ARG A 1 87 ? 7.715 -0.936 9.296 1.00 94.81 87 ARG A N 1
ATOM 665 C CA . ARG A 1 87 ? 7.351 -2.364 9.283 1.00 94.81 87 ARG A CA 1
ATOM 666 C C . ARG A 1 87 ? 5.863 -2.511 9.577 1.00 94.81 87 ARG A C 1
ATOM 668 O O . ARG A 1 87 ? 5.266 -1.635 10.201 1.00 94.81 87 ARG A O 1
ATOM 675 N N . TRP A 1 88 ? 5.262 -3.613 9.144 1.00 95.44 88 TRP A N 1
ATOM 676 C CA . TRP A 1 88 ? 3.847 -3.887 9.380 1.00 95.44 88 TRP A CA 1
ATOM 677 C C . TRP A 1 88 ? 3.591 -5.363 9.650 1.00 95.44 88 TRP A C 1
ATOM 679 O O . TRP A 1 88 ? 4.380 -6.224 9.269 1.00 95.44 88 TRP A O 1
ATOM 689 N N . GLN A 1 89 ? 2.466 -5.630 10.300 1.00 96.00 89 GLN A N 1
ATOM 690 C CA . GLN A 1 89 ? 1.898 -6.959 10.495 1.00 96.00 89 GLN A CA 1
ATOM 691 C C . GLN A 1 89 ? 0.372 -6.853 10.602 1.00 96.00 89 GLN A C 1
ATOM 693 O O . GLN A 1 89 ? -0.159 -5.757 10.823 1.00 96.00 89 GLN A O 1
ATOM 698 N N . ALA A 1 90 ? -0.335 -7.978 10.483 1.00 95.31 90 ALA A N 1
ATOM 699 C CA . ALA A 1 90 ? -1.723 -8.049 10.936 1.00 95.31 90 ALA A CA 1
ATOM 700 C C . ALA A 1 90 ? -1.792 -7.672 12.426 1.00 95.31 90 ALA A C 1
ATOM 702 O O . ALA A 1 90 ? -0.872 -7.964 13.196 1.00 95.31 90 ALA A O 1
ATOM 703 N N . ALA A 1 91 ? -2.833 -6.950 12.836 1.00 94.44 91 ALA A N 1
ATOM 704 C CA . ALA A 1 91 ? -2.895 -6.452 14.206 1.00 94.44 91 ALA A CA 1
ATOM 705 C C . ALA A 1 91 ? -3.341 -7.509 15.238 1.00 94.44 91 ALA A C 1
ATOM 707 O O . ALA A 1 91 ? -3.166 -7.258 16.435 1.00 94.44 91 ALA A O 1
ATOM 708 N N . ALA A 1 92 ? -3.869 -8.654 14.793 1.00 92.62 92 ALA A N 1
ATOM 709 C CA . ALA A 1 92 ? -4.218 -9.829 15.595 1.00 92.62 92 ALA A CA 1
ATOM 710 C C . ALA A 1 92 ? -3.804 -11.113 14.871 1.00 92.62 92 ALA A C 1
ATOM 712 O O . ALA A 1 92 ? -3.823 -11.091 13.618 1.00 92.62 92 ALA A O 1
#

Radius of gyration: 16.94 Å; chains: 1; bounding box: 31×23×43 Å

pLDDT: mean 93.82, std 5.07, range [71.5, 97.88]

Foldseek 3Di:
DDDPFDWDADPQFTAGPVRHTDHGNDDLVVQLQVCLLVPVCSVVSVCVSPVVVVVVVPDPDDPCRVPVPDDQQVDKDWDDDPRRRIDIDRRD

Secondary structure (DSSP, 8-state):
-------EEETTEEE-TT--EEEE---HHHHHHHHHHHHS-HHHHHHHHTHHHHHHTT----HHHHHTT--GGGSEEEEE-GGG-EEEEE--